Protein AF-A0A212SR25-F1 (afdb_monomer_lite)

Structure (mmCIF, N/CA/C/O backbone):
data_AF-A0A212SR25-F1
#
_entry.id   AF-A0A212SR25-F1
#
loop_
_atom_site.group_PDB
_atom_site.id
_atom_site.type_symbol
_atom_site.label_atom_id
_atom_site.label_alt_id
_atom_site.label_comp_id
_atom_site.label_asym_id
_atom_site.label_entity_id
_atom_site.label_seq_id
_atom_site.pdbx_PDB_ins_code
_atom_site.Cartn_x
_atom_site.Cartn_y
_atom_site.Cartn_z
_atom_site.occupancy
_atom_site.B_iso_or_equiv
_atom_site.auth_seq_id
_atom_site.auth_comp_id
_atom_site.auth_asym_id
_atom_site.auth_atom_id
_atom_site.pdbx_PDB_model_num
ATOM 1 N N . MET A 1 1 ? 7.590 4.464 -7.154 1.00 78.00 1 MET A N 1
ATOM 2 C CA . MET A 1 1 ? 8.303 4.549 -5.858 1.00 78.00 1 MET A CA 1
ATOM 3 C C . MET A 1 1 ? 7.241 4.436 -4.789 1.00 78.00 1 MET A C 1
ATOM 5 O O . MET A 1 1 ? 6.313 5.221 -4.851 1.00 78.00 1 MET A O 1
ATOM 9 N N . LEU A 1 2 ? 7.330 3.451 -3.896 1.00 86.06 2 LEU A N 1
ATOM 10 C CA . LEU A 1 2 ? 6.321 3.237 -2.858 1.00 86.06 2 LEU A CA 1
ATOM 11 C C . LEU A 1 2 ? 6.584 4.200 -1.696 1.00 86.06 2 LEU A C 1
ATOM 13 O O . LEU A 1 2 ? 7.641 4.130 -1.065 1.00 86.06 2 LEU A O 1
ATOM 17 N N . THR A 1 3 ? 5.664 5.124 -1.448 1.00 92.00 3 THR A N 1
ATOM 18 C CA . THR A 1 3 ? 5.767 6.100 -0.359 1.00 92.00 3 THR A CA 1
ATOM 19 C C . THR A 1 3 ? 4.964 5.662 0.867 1.00 92.00 3 THR A C 1
ATOM 21 O O . THR A 1 3 ? 4.097 4.793 0.795 1.00 92.00 3 THR A O 1
ATOM 24 N N . THR A 1 4 ? 5.208 6.298 2.017 1.00 89.94 4 THR A N 1
ATOM 25 C CA . THR A 1 4 ? 4.409 6.080 3.239 1.00 89.94 4 THR A CA 1
ATOM 26 C C . THR A 1 4 ? 2.926 6.396 3.029 1.00 89.94 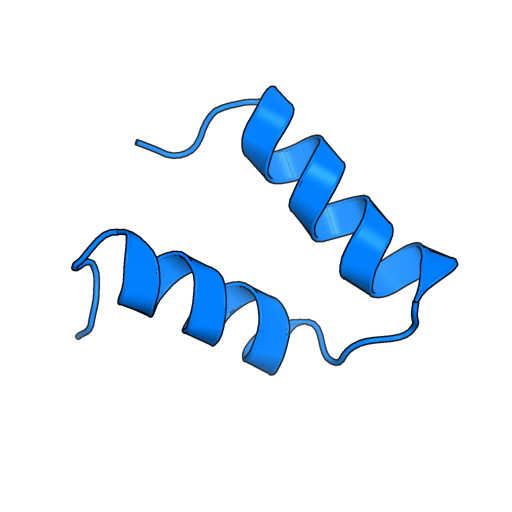4 THR A C 1
ATOM 28 O O . THR A 1 4 ? 2.063 5.767 3.643 1.00 89.94 4 THR A O 1
ATOM 31 N N . LYS A 1 5 ? 2.618 7.360 2.153 1.00 89.12 5 LYS A N 1
ATOM 32 C CA . LYS A 1 5 ? 1.241 7.693 1.787 1.00 89.12 5 LYS A CA 1
ATOM 33 C C . LYS A 1 5 ? 0.595 6.545 1.008 1.00 89.12 5 LYS A C 1
ATOM 35 O O . LYS A 1 5 ? -0.486 6.113 1.391 1.00 89.12 5 LYS A O 1
ATOM 40 N N . ASP A 1 6 ? 1.299 5.998 0.020 1.00 88.19 6 ASP A N 1
ATOM 41 C CA . ASP A 1 6 ? 0.808 4.862 -0.770 1.00 88.19 6 ASP A CA 1
ATOM 42 C C . ASP A 1 6 ? 0.568 3.638 0.125 1.00 88.19 6 ASP A C 1
ATOM 44 O O . ASP A 1 6 ? -0.481 3.012 0.051 1.00 88.19 6 ASP A O 1
ATOM 48 N N . LEU A 1 7 ? 1.476 3.351 1.066 1.00 90.94 7 LEU A N 1
ATOM 49 C CA . LEU A 1 7 ? 1.284 2.281 2.056 1.00 90.94 7 LEU A CA 1
ATOM 50 C C . LEU A 1 7 ? 0.051 2.500 2.945 1.00 90.94 7 LEU A C 1
ATOM 52 O O . LEU A 1 7 ? -0.635 1.545 3.300 1.00 90.94 7 LEU A O 1
ATOM 56 N N . THR A 1 8 ? -0.244 3.749 3.307 1.00 92.94 8 THR A N 1
ATOM 57 C CA . THR A 1 8 ? -1.424 4.083 4.120 1.00 92.94 8 THR A CA 1
ATOM 58 C C . THR A 1 8 ? -2.719 3.862 3.337 1.00 92.94 8 THR A C 1
ATOM 60 O O . THR A 1 8 ? -3.704 3.371 3.892 1.00 92.94 8 THR A O 1
ATOM 63 N N . GLU A 1 9 ? -2.717 4.201 2.049 1.00 90.06 9 GLU A N 1
ATOM 64 C CA . GLU A 1 9 ? -3.858 4.007 1.153 1.00 90.06 9 GLU A CA 1
ATOM 65 C C . GLU A 1 9 ? -4.088 2.517 0.856 1.00 90.06 9 GLU A C 1
ATOM 67 O O . GLU A 1 9 ? -5.211 2.038 1.009 1.00 90.06 9 GLU A O 1
ATOM 72 N N . LEU A 1 10 ? -3.030 1.755 0.558 1.00 90.75 10 LEU A N 1
ATOM 73 C CA . LEU A 1 10 ? -3.113 0.305 0.339 1.00 90.75 10 LEU A CA 1
ATOM 74 C C . LEU A 1 10 ? -3.600 -0.442 1.588 1.00 90.75 10 LEU A C 1
ATOM 76 O O . LEU A 1 10 ? -4.469 -1.306 1.486 1.00 90.75 10 LEU A O 1
ATOM 80 N N . ASN A 1 11 ? -3.125 -0.062 2.778 1.00 89.38 11 ASN A N 1
ATOM 81 C CA . ASN A 1 11 ? -3.608 -0.659 4.026 1.00 89.38 11 ASN A CA 1
ATOM 82 C C . ASN A 1 11 ? -5.088 -0.342 4.286 1.00 89.38 11 ASN A C 1
ATOM 84 O O . ASN A 1 11 ? 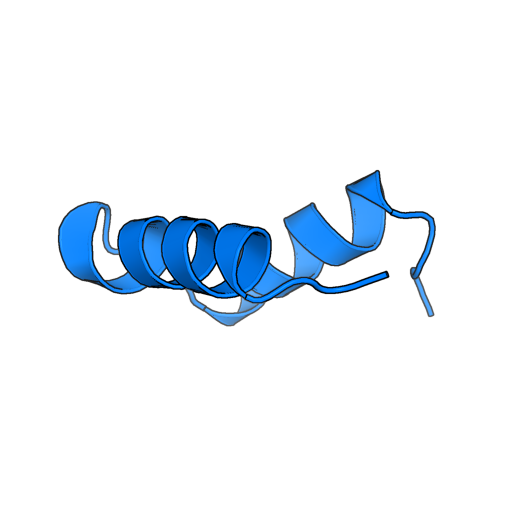-5.817 -1.201 4.773 1.00 89.38 11 ASN A O 1
ATOM 88 N N . CYS A 1 12 ? -5.582 0.846 3.910 1.00 90.62 12 CYS A N 1
ATOM 89 C CA . CYS A 1 12 ? -7.014 1.142 4.022 1.00 90.62 12 CYS A CA 1
ATOM 90 C C . CYS A 1 12 ? -7.871 0.228 3.132 1.00 90.62 12 CYS A C 1
ATOM 92 O O . CYS A 1 12 ? -8.941 -0.191 3.572 1.00 90.62 12 CYS A O 1
ATOM 94 N N . LEU A 1 13 ? -7.406 -0.105 1.924 1.00 88.81 13 LEU A N 1
ATOM 95 C CA . LEU A 1 13 ? -8.126 -0.989 0.999 1.00 88.81 13 LEU A CA 1
ATOM 96 C C . LEU A 1 13 ? -8.283 -2.414 1.556 1.00 88.81 13 LEU A C 1
ATOM 98 O O . LEU A 1 13 ? -9.326 -3.043 1.379 1.00 88.81 13 LEU A O 1
ATOM 102 N N . VAL A 1 14 ? -7.268 -2.914 2.259 1.00 90.12 14 VAL A N 1
ATOM 103 C CA . VAL A 1 14 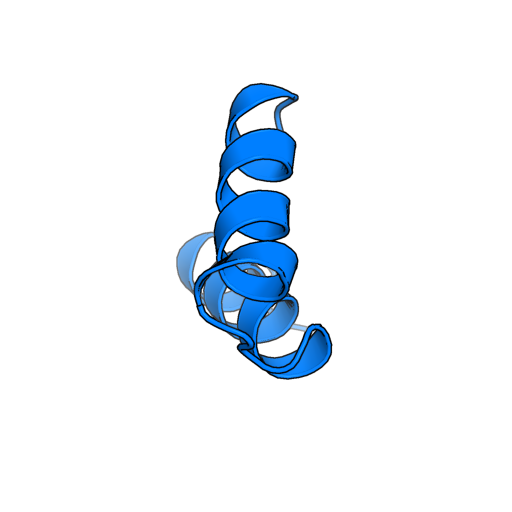? -7.310 -4.240 2.890 1.00 90.12 14 VAL A CA 1
ATOM 104 C C . VAL A 1 14 ? -8.127 -4.204 4.184 1.00 90.12 14 VAL A C 1
ATOM 106 O O . VAL A 1 14 ? -9.030 -5.017 4.368 1.00 90.12 14 VAL A O 1
ATOM 109 N N . ASP A 1 15 ? -7.875 -3.234 5.064 1.00 89.12 15 ASP A N 1
ATOM 110 C CA . ASP A 1 15 ? -8.475 -3.220 6.403 1.00 89.12 15 ASP A CA 1
ATOM 111 C C . ASP A 1 15 ? -9.941 -2.760 6.407 1.00 89.12 15 ASP A C 1
ATOM 113 O O . ASP A 1 15 ? -10.771 -3.314 7.134 1.00 89.12 15 ASP A O 1
ATOM 117 N N . LYS A 1 16 ? -10.278 -1.728 5.620 1.00 85.50 16 LYS A N 1
ATOM 118 C CA . LYS A 1 16 ? -11.626 -1.131 5.602 1.00 85.50 16 LYS A CA 1
ATOM 119 C C . LYS A 1 16 ? -12.500 -1.726 4.512 1.00 85.50 16 LYS A C 1
ATOM 121 O O . LYS A 1 16 ? -13.637 -2.101 4.794 1.00 85.50 16 LYS A O 1
ATOM 126 N N . ASP A 1 17 ? -11.959 -1.836 3.302 1.00 84.81 17 ASP A N 1
ATOM 127 C CA . ASP A 1 17 ? -12.717 -2.311 2.140 1.00 84.81 17 ASP A CA 1
ATOM 128 C C . ASP A 1 17 ? -12.646 -3.839 1.976 1.00 84.81 17 ASP A C 1
ATOM 130 O O . ASP A 1 17 ? -13.324 -4.391 1.110 1.00 84.81 17 ASP A O 1
ATOM 134 N N . ARG A 1 18 ? -11.874 -4.529 2.837 1.00 90.38 18 ARG A N 1
ATOM 135 C CA . ARG A 1 18 ? -11.697 -5.994 2.857 1.00 90.38 18 ARG A CA 1
ATOM 136 C C . ARG A 1 18 ? -11.292 -6.573 1.504 1.00 90.38 18 ARG A C 1
ATOM 138 O O . ARG A 1 18 ? -11.668 -7.700 1.178 1.00 90.38 18 ARG A O 1
ATOM 145 N N . LYS A 1 19 ? -10.546 -5.801 0.713 1.00 90.69 19 LYS A N 1
ATOM 146 C CA . LYS A 1 19 ? -9.953 -6.307 -0.521 1.00 90.69 19 LYS A CA 1
ATOM 147 C C . LYS A 1 19 ? -8.864 -7.317 -0.194 1.00 90.69 19 LYS A C 1
ATOM 149 O O . LYS A 1 19 ? -8.214 -7.223 0.848 1.00 90.69 19 LYS A O 1
ATOM 154 N N . ASP A 1 20 ? -8.671 -8.264 -1.102 1.00 93.94 20 ASP A N 1
ATOM 155 C CA . ASP A 1 20 ? -7.584 -9.214 -0.969 1.00 93.94 20 ASP A CA 1
ATOM 156 C C . ASP A 1 20 ? -6.228 -8.477 -1.052 1.00 93.94 20 ASP A C 1
ATOM 158 O O . ASP A 1 20 ? -6.040 -7.633 -1.936 1.00 93.94 20 ASP A O 1
ATOM 162 N N . PRO A 1 21 ? -5.286 -8.737 -0.128 1.00 92.31 21 PRO A N 1
ATOM 163 C CA . PRO A 1 21 ? -3.985 -8.077 -0.132 1.00 92.31 21 PRO A CA 1
ATOM 164 C C . PRO A 1 21 ? -3.168 -8.325 -1.407 1.00 92.31 21 PRO A C 1
ATOM 166 O O . PRO A 1 21 ? -2.411 -7.441 -1.816 1.00 92.31 21 PRO A O 1
ATOM 169 N N . GLU A 1 22 ? -3.294 -9.502 -2.030 1.00 92.38 22 GLU A N 1
ATOM 170 C CA . GLU A 1 22 ? -2.586 -9.832 -3.270 1.00 92.38 22 GLU A CA 1
ATOM 171 C C . GLU A 1 22 ? -3.157 -9.042 -4.448 1.00 92.38 22 GLU A C 1
ATOM 173 O O .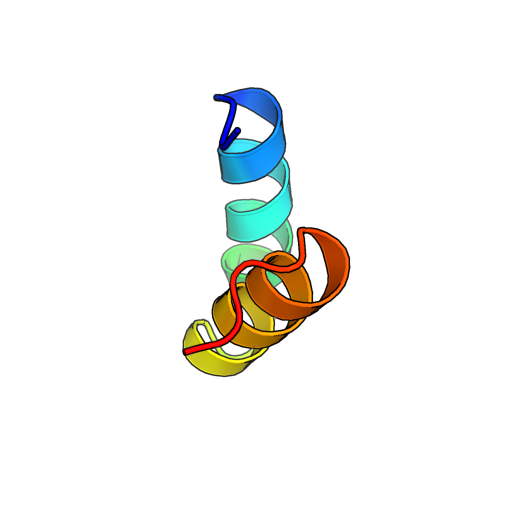 GLU A 1 22 ? -2.380 -8.469 -5.215 1.00 92.38 22 GLU A O 1
ATOM 178 N N . ASP A 1 23 ? -4.485 -8.922 -4.540 1.00 93.44 23 ASP A N 1
ATOM 179 C CA . ASP A 1 23 ? -5.146 -8.103 -5.566 1.00 93.44 23 ASP A CA 1
ATOM 180 C C . ASP A 1 23 ? -4.742 -6.626 -5.435 1.00 93.44 23 ASP A C 1
ATOM 182 O O . ASP A 1 23 ? -4.353 -5.985 -6.412 1.00 93.44 23 ASP A O 1
ATOM 186 N N . VAL A 1 24 ? -4.744 -6.092 -4.208 1.00 92.56 24 VAL A N 1
ATOM 187 C CA . VAL A 1 24 ? -4.339 -4.703 -3.924 1.00 92.56 24 VAL A CA 1
ATOM 188 C C . VAL A 1 24 ? -2.883 -4.445 -4.326 1.00 92.56 24 VAL A C 1
ATOM 190 O O . VAL A 1 24 ? -2.572 -3.407 -4.918 1.00 92.56 24 VAL A O 1
ATOM 193 N N . ALA A 1 25 ? -1.979 -5.383 -4.034 1.00 91.31 25 ALA A N 1
ATOM 194 C CA . ALA A 1 25 ? -0.577 -5.273 -4.425 1.00 91.31 25 ALA A CA 1
ATOM 195 C C . ALA A 1 25 ? -0.390 -5.393 -5.947 1.00 91.31 25 ALA A C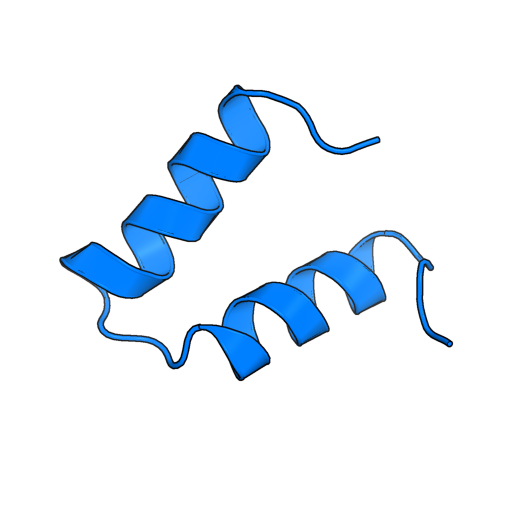 1
ATOM 197 O O . ALA A 1 25 ? 0.434 -4.676 -6.525 1.00 91.31 25 ALA A O 1
ATOM 198 N N . TYR A 1 26 ? -1.150 -6.278 -6.596 1.00 91.00 26 TYR A N 1
ATOM 199 C CA . TYR A 1 26 ? -1.100 -6.489 -8.039 1.00 91.00 26 TYR A CA 1
ATOM 200 C C . TYR A 1 26 ? -1.574 -5.258 -8.815 1.00 91.00 26 TYR A C 1
ATOM 202 O O . TYR A 1 26 ? -0.894 -4.826 -9.752 1.00 91.00 26 TYR A O 1
ATOM 210 N N . ASP A 1 27 ? -2.692 -4.663 -8.399 1.00 91.69 27 ASP A N 1
ATOM 211 C CA . ASP A 1 27 ? -3.247 -3.452 -9.005 1.00 91.69 27 ASP A CA 1
ATOM 212 C C . ASP A 1 27 ? -2.267 -2.284 -8.882 1.00 91.69 27 ASP A C 1
ATOM 214 O O . ASP A 1 27 ? -1.908 -1.658 -9.883 1.00 91.69 27 ASP A O 1
ATOM 218 N N . TRP A 1 28 ? -1.733 -2.054 -7.677 1.00 90.12 28 TRP A N 1
ATOM 219 C CA . TRP A 1 28 ? -0.759 -0.987 -7.452 1.00 90.12 28 TRP A CA 1
ATOM 220 C C . TRP A 1 28 ? 0.507 -1.179 -8.298 1.00 90.12 28 TRP A C 1
ATOM 222 O O . TRP A 1 28 ? 1.003 -0.235 -8.919 1.00 90.12 28 TRP A O 1
ATOM 232 N N . ALA A 1 29 ? 1.022 -2.407 -8.380 1.00 90.19 29 ALA A N 1
ATOM 233 C CA . ALA A 1 29 ? 2.187 -2.724 -9.199 1.00 90.19 29 ALA A CA 1
ATOM 234 C C 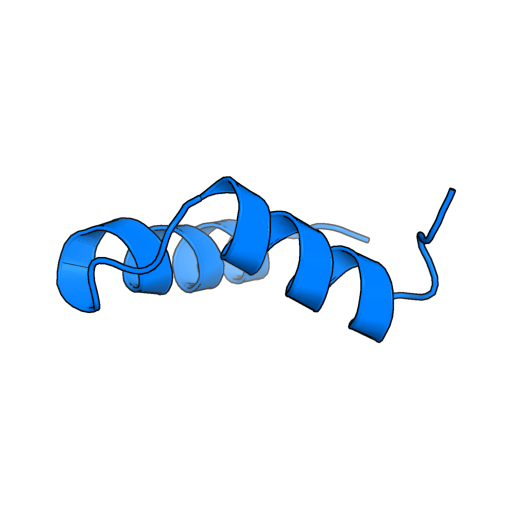. ALA A 1 29 ? 1.916 -2.533 -10.705 1.00 90.19 29 ALA A C 1
ATOM 236 O O . ALA A 1 29 ? 2.796 -2.058 -11.430 1.00 90.19 29 ALA A O 1
ATOM 237 N N . ALA A 1 30 ? 0.705 -2.857 -11.174 1.00 89.81 30 ALA A N 1
ATOM 238 C CA . ALA A 1 30 ? 0.279 -2.648 -12.555 1.00 89.81 30 ALA A CA 1
ATOM 239 C C . ALA A 1 30 ? 0.233 -1.160 -12.927 1.00 89.81 30 ALA A C 1
ATOM 241 O O . ALA A 1 30 ? 0.760 -0.781 -13.974 1.00 89.81 30 ALA A O 1
ATOM 242 N N . GLU A 1 31 ? -0.323 -0.317 -12.056 1.00 88.62 31 GLU A N 1
ATOM 243 C CA . GLU A 1 31 ? -0.387 1.137 -12.256 1.00 88.62 31 GLU A CA 1
ATOM 244 C C . GLU A 1 31 ? 0.997 1.796 -12.268 1.00 88.62 31 GLU A C 1
ATOM 246 O O . GLU A 1 31 ? 1.220 2.784 -12.968 1.00 88.62 31 GLU A O 1
ATOM 251 N N . HIS A 1 32 ? 1.956 1.223 -11.540 1.00 87.94 32 HIS A N 1
ATOM 252 C CA . HIS A 1 32 ? 3.316 1.751 -11.441 1.00 87.94 32 HIS A CA 1
ATOM 253 C C . HIS A 1 32 ? 4.283 1.165 -12.479 1.00 87.94 32 HIS A C 1
ATOM 255 O O . HIS A 1 32 ? 5.476 1.476 -12.448 1.00 87.94 32 HIS A O 1
ATOM 261 N N . GLY A 1 33 ? 3.795 0.318 -13.392 1.00 86.62 33 GLY A N 1
ATOM 262 C CA . GLY A 1 33 ? 4.627 -0.335 -14.406 1.00 86.62 33 GLY A CA 1
ATOM 263 C C . GLY A 1 33 ? 5.641 -1.325 -13.821 1.00 86.62 33 GLY A C 1
ATOM 264 O O . GLY A 1 33 ? 6.623 -1.658 -14.478 1.00 86.62 33 GLY A O 1
ATOM 265 N N . ILE A 1 34 ? 5.408 -1.800 -12.595 1.00 84.31 34 ILE A N 1
ATOM 266 C CA . ILE A 1 34 ? 6.243 -2.766 -11.872 1.00 84.31 34 ILE A CA 1
ATOM 267 C C . ILE A 1 34 ? 5.592 -4.152 -11.997 1.00 84.31 34 ILE A C 1
ATOM 269 O O . ILE A 1 34 ? 5.379 -4.855 -11.015 1.00 84.31 34 ILE A O 1
ATOM 273 N N . ARG A 1 35 ? 5.204 -4.548 -13.213 1.00 68.62 35 ARG A N 1
ATOM 274 C CA . ARG A 1 35 ? 4.811 -5.939 -13.479 1.00 68.62 35 ARG A CA 1
ATOM 275 C C . ARG A 1 35 ? 6.066 -6.769 -13.727 1.00 68.62 35 ARG A C 1
ATOM 277 O O . ARG A 1 35 ? 6.983 -6.310 -14.405 1.00 68.62 35 ARG A O 1
ATOM 284 N N . LYS A 1 36 ? 6.101 -7.962 -13.136 1.00 59.72 36 LYS A N 1
ATOM 285 C CA . LYS A 1 36 ? 7.139 -8.964 -13.385 1.00 59.72 36 LYS A CA 1
ATOM 286 C C . LYS A 1 36 ? 6.918 -9.644 -14.732 1.00 59.72 36 LYS A C 1
ATOM 288 O O . LYS A 1 36 ? 5.733 -9.828 -15.090 1.00 59.72 36 LYS A O 1
#

Foldseek 3Di:
DCDPVNVVVLVCCCPPVVDDNVVSVVVVCVVVVNDD

pLDDT: mean 88.11, std 6.61, range [59.72, 93.94]

Sequence (36 aa):
MLTTKDLTELNCLVDKDRKDPEDVAYDWAAEHGIRK

Radius of gyration: 9.65 Å; chains: 1; bounding box: 21×18×21 Å

Secondary structure (DSSP, 8-state):
---HHHHHHHHHHHHTT---HHHHHHHHHHHTT---